Protein AF-A0A1B6L039-F1 (afdb_monomer)

Radius of gyration: 14.67 Å; Cα contacts (8 Å, |Δi|>4): 175; chains: 1; bounding box: 38×30×37 Å

InterPro domains:
  IPR036691 Endonuclease/exonuclease/phosphatase superfamily [G3DSA:3.60.10.10] (1-116)
  IPR036691 Endonuclease/exonuclease/phosphatase superfamily [SSF56219] (4-102)

pLDDT: mean 91.15, std 10.26, range [41.56, 98.06]

Organism: NCBI:txid36148

Solvent-accessible surface area (backbone atoms only — not comparable to full-atom values): 7040 Å² total; per-residue (Å²): 93,78,50,75,50,80,44,77,45,95,88,72,49,56,40,36,41,34,44,38,42,44,66,71,91,52,67,63,65,64,51,48,54,54,48,51,54,51,47,58,69,66,60,75,51,98,68,39,36,40,40,33,38,40,49,64,48,44,67,84,45,94,43,73,68,36,53,52,53,52,49,59,42,42,76,72,58,26,42,77,55,64,89,62,70,66,44,79,54,99,91,44,75,36,26,25,53,46,42,31,33,52,60,58,69,95,79,52,89,82,70,77,78,89,70,87,80,124

Structure (mmCIF, N/CA/C/O backbone):
data_AF-A0A1B6L039-F1
#
_entry.id   AF-A0A1B6L039-F1
#
loop_
_atom_site.group_PDB
_atom_site.id
_atom_site.type_symbol
_atom_site.label_atom_id
_atom_site.label_alt_id
_atom_site.label_comp_id
_atom_site.label_asym_id
_atom_site.label_entity_id
_atom_site.label_seq_id
_atom_site.pdbx_PDB_ins_code
_atom_site.Cartn_x
_atom_site.Cartn_y
_atom_site.Cartn_z
_atom_site.occupancy
_atom_site.B_iso_or_equiv
_atom_site.auth_seq_id
_atom_site.auth_comp_id
_atom_site.auth_asym_id
_atom_site.auth_atom_id
_atom_site.pdbx_PDB_model_num
ATOM 1 N N . GLN A 1 1 ? -3.901 9.076 -9.033 1.00 86.06 1 GLN A N 1
ATOM 2 C CA . GLN A 1 1 ? -5.290 9.349 -8.612 1.00 86.06 1 GLN A CA 1
ATOM 3 C C . GLN A 1 1 ? -5.523 8.664 -7.279 1.00 86.06 1 GLN A C 1
ATOM 5 O O . GLN A 1 1 ? -4.950 7.603 -7.055 1.00 86.06 1 GLN A O 1
ATOM 10 N N . LEU A 1 2 ? -6.303 9.280 -6.397 1.00 91.88 2 LEU A N 1
ATOM 11 C CA . LEU A 1 2 ? -6.626 8.730 -5.085 1.00 91.88 2 LEU A CA 1
ATOM 12 C C . LEU A 1 2 ? -8.109 8.969 -4.818 1.00 91.88 2 LEU A C 1
ATOM 14 O O . LEU A 1 2 ? -8.592 10.085 -4.996 1.00 91.88 2 LEU A O 1
ATOM 18 N N . ALA A 1 3 ? -8.811 7.926 -4.393 1.00 95.00 3 ALA A N 1
ATOM 19 C CA . ALA A 1 3 ? -10.182 8.000 -3.911 1.00 95.00 3 ALA A CA 1
ATOM 20 C C . ALA A 1 3 ? -10.247 7.384 -2.513 1.00 95.00 3 ALA A C 1
ATOM 22 O O . ALA A 1 3 ? -9.603 6.372 -2.253 1.00 95.00 3 ALA A O 1
ATOM 23 N N . ALA A 1 4 ? -11.023 7.975 -1.611 1.00 96.25 4 ALA A N 1
ATOM 24 C CA . ALA A 1 4 ? -11.177 7.471 -0.253 1.00 96.25 4 ALA A CA 1
ATOM 25 C C . ALA A 1 4 ? -12.649 7.476 0.157 1.00 96.25 4 ALA A C 1
ATOM 27 O O . ALA A 1 4 ? -13.377 8.428 -0.122 1.00 96.25 4 ALA A O 1
ATOM 28 N N . ALA A 1 5 ? -13.075 6.420 0.844 1.00 96.81 5 ALA A N 1
ATOM 29 C CA . ALA A 1 5 ? -14.415 6.281 1.390 1.00 96.81 5 ALA A CA 1
ATOM 30 C C . ALA A 1 5 ? -14.341 5.790 2.836 1.00 96.81 5 ALA A C 1
ATOM 32 O O . ALA A 1 5 ? -13.604 4.858 3.163 1.00 96.81 5 ALA A O 1
ATOM 33 N N . LYS A 1 6 ? -15.128 6.414 3.714 1.00 96.19 6 LYS A N 1
ATOM 34 C CA . LYS A 1 6 ? -15.264 6.000 5.110 1.00 96.19 6 LYS A CA 1
ATOM 35 C C . LYS A 1 6 ? -16.588 5.270 5.301 1.00 96.19 6 LYS A C 1
ATOM 37 O O . LYS A 1 6 ? -17.653 5.863 5.160 1.0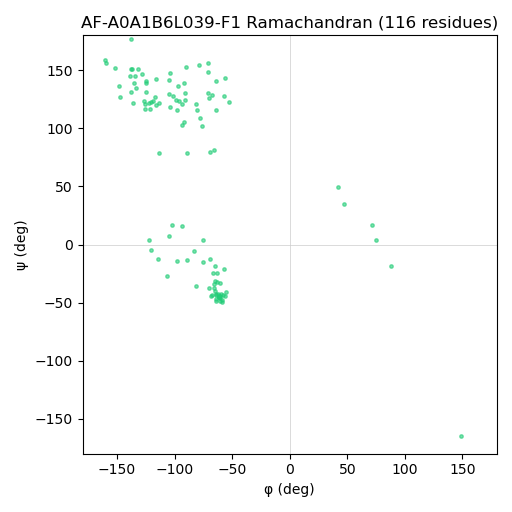0 96.19 6 LYS A O 1
ATOM 42 N N . PHE A 1 7 ? -16.510 4.008 5.694 1.00 96.19 7 PHE A N 1
ATOM 43 C CA . PHE A 1 7 ? -17.650 3.164 6.022 1.00 96.19 7 PHE A CA 1
ATOM 44 C C . PHE A 1 7 ? -17.881 3.155 7.530 1.00 96.19 7 PHE A C 1
ATOM 46 O O . PHE A 1 7 ? -16.941 3.016 8.315 1.00 96.19 7 PHE A O 1
ATOM 53 N N . ARG A 1 8 ? -19.144 3.270 7.946 1.00 96.25 8 ARG A N 1
ATOM 54 C CA . ARG A 1 8 ? -19.565 2.989 9.321 1.00 96.25 8 ARG A CA 1
ATOM 55 C C . ARG A 1 8 ? -20.124 1.572 9.370 1.00 96.25 8 ARG A C 1
ATOM 57 O O . ARG A 1 8 ? -21.122 1.276 8.720 1.00 96.25 8 ARG A O 1
ATOM 64 N N . LEU A 1 9 ? -19.453 0.700 10.110 1.00 92.94 9 LEU A N 1
ATOM 65 C CA . LEU A 1 9 ? -19.838 -0.696 10.268 1.00 92.94 9 LEU A CA 1
ATOM 66 C C . LEU A 1 9 ? -20.987 -0.815 11.275 1.00 92.94 9 LEU A C 1
ATOM 68 O O . LEU A 1 9 ? -21.125 0.007 12.181 1.00 92.94 9 LEU A O 1
ATOM 72 N N . ARG A 1 10 ? -21.789 -1.879 11.157 1.00 93.88 10 ARG A N 1
ATOM 73 C CA . ARG A 1 10 ? -22.912 -2.140 12.078 1.00 93.88 10 ARG A CA 1
ATOM 74 C C . ARG A 1 10 ? -22.469 -2.375 13.524 1.00 93.88 10 ARG A C 1
ATOM 76 O O . ARG A 1 10 ? -23.236 -2.107 14.436 1.00 93.88 10 ARG A O 1
ATOM 83 N N . CYS A 1 11 ? -21.227 -2.807 13.731 1.00 88.56 11 CYS A N 1
ATOM 84 C CA . CYS A 1 11 ? -20.614 -2.931 15.054 1.00 88.56 11 CYS A CA 1
ATOM 85 C C . CYS A 1 11 ? -20.190 -1.584 15.678 1.00 88.56 11 CYS A C 1
ATOM 87 O O . CYS A 1 11 ? -19.563 -1.580 16.729 1.00 88.56 11 CYS A O 1
ATOM 89 N N . GLY A 1 12 ? -20.475 -0.445 15.034 1.00 89.75 12 GLY A N 1
ATOM 90 C CA . GLY A 1 12 ? -20.123 0.899 15.514 1.00 89.75 12 GLY A CA 1
ATOM 91 C C . GLY A 1 12 ? -18.735 1.387 15.083 1.00 89.75 12 GLY A C 1
ATOM 92 O O . GLY A 1 12 ? -18.490 2.595 15.049 1.00 89.75 12 GLY A O 1
ATOM 93 N N . ASN A 1 13 ? -17.849 0.478 14.669 1.00 90.56 13 ASN A N 1
ATOM 94 C CA . ASN A 1 13 ? -16.513 0.819 14.180 1.00 90.56 13 ASN A CA 1
ATOM 95 C C . ASN A 1 13 ? -16.552 1.501 12.804 1.00 90.56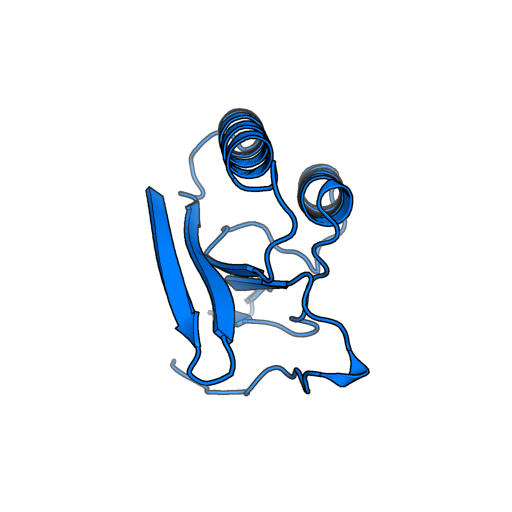 13 ASN A C 1
ATOM 97 O O . ASN A 1 13 ? -17.486 1.329 12.021 1.00 90.56 13 ASN A O 1
ATOM 101 N N . SER A 1 14 ? -15.515 2.279 12.489 1.00 94.56 14 SER A N 1
ATOM 102 C CA . SER A 1 14 ? -15.323 2.844 11.148 1.00 94.56 14 SER A CA 1
ATOM 103 C C . SER A 1 14 ? -14.215 2.108 10.401 1.00 94.56 14 SER A C 1
ATOM 105 O O . SER A 1 14 ? -13.190 1.781 10.996 1.00 94.56 14 SER A O 1
ATOM 107 N N . LEU A 1 15 ? -14.413 1.907 9.101 1.00 96.19 15 LEU A N 1
ATOM 108 C CA . LEU A 1 15 ? -13.411 1.396 8.173 1.00 96.19 15 LEU A CA 1
ATOM 109 C C . LEU A 1 15 ? -13.154 2.451 7.101 1.00 96.19 15 LEU A C 1
ATOM 111 O O . LEU A 1 15 ? -14.078 2.891 6.420 1.00 96.19 15 LEU A O 1
ATOM 115 N N . LEU A 1 16 ? -11.905 2.855 6.948 1.00 97.69 16 LEU A N 1
ATOM 116 C CA . LEU A 1 16 ? -11.462 3.663 5.826 1.00 97.69 16 LEU A CA 1
ATOM 117 C C . LEU A 1 16 ? -10.990 2.743 4.700 1.00 97.69 16 LEU A C 1
ATOM 119 O O . LEU A 1 16 ? -10.156 1.872 4.924 1.00 97.69 16 LEU A O 1
ATOM 123 N N . VAL A 1 17 ? -11.476 2.970 3.486 1.00 98.06 17 VAL A N 1
ATOM 124 C CA . VAL A 1 17 ? -10.938 2.335 2.282 1.00 98.06 17 VAL A CA 1
ATOM 125 C C . VAL A 1 17 ? -10.379 3.420 1.381 1.00 98.06 17 VAL A C 1
ATOM 127 O O . VAL A 1 17 ? -11.071 4.389 1.069 1.00 98.06 17 VAL A O 1
ATOM 130 N N . VAL A 1 18 ? -9.128 3.259 0.968 1.00 98.00 18 VAL A N 1
ATOM 131 C CA . VAL A 1 18 ? -8.433 4.172 0.062 1.00 98.00 18 VAL A CA 1
ATOM 132 C C . VAL A 1 18 ? -8.015 3.390 -1.171 1.00 98.00 18 VAL A C 1
ATOM 134 O O . VAL A 1 18 ? -7.299 2.401 -1.062 1.00 98.00 18 VAL A O 1
ATOM 137 N N . SER A 1 19 ? -8.457 3.842 -2.337 1.00 97.75 19 SER A N 1
ATOM 138 C CA . SER A 1 19 ? -8.033 3.326 -3.632 1.00 97.75 19 SER A CA 1
ATOM 139 C C . SER A 1 19 ? -7.006 4.270 -4.249 1.00 97.75 19 SER A C 1
ATOM 141 O O . SER A 1 19 ? -7.242 5.479 -4.340 1.00 97.75 19 SER A O 1
ATOM 143 N N . VAL A 1 20 ? -5.862 3.730 -4.659 1.00 97.44 20 VAL A N 1
ATOM 144 C CA . VAL A 1 20 ? -4.732 4.489 -5.196 1.00 97.44 20 VAL A CA 1
ATOM 145 C C . VAL A 1 20 ? -4.354 3.950 -6.568 1.00 97.44 20 VAL A C 1
ATOM 147 O O . VAL A 1 20 ? -4.154 2.756 -6.751 1.00 97.44 20 VAL A O 1
ATOM 150 N N . TYR A 1 21 ? -4.196 4.856 -7.528 1.00 96.56 21 TYR A N 1
ATOM 151 C CA . TYR A 1 21 ? -3.549 4.569 -8.802 1.00 96.56 21 TYR A CA 1
ATOM 152 C C . TYR A 1 21 ? -2.347 5.492 -8.991 1.00 96.56 21 TYR A C 1
ATOM 154 O O . TYR A 1 21 ? -2.513 6.718 -9.097 1.00 96.56 21 TYR A O 1
ATOM 162 N N . ARG A 1 22 ? -1.139 4.924 -9.056 1.00 96.12 22 ARG A N 1
ATOM 163 C CA . ARG A 1 22 ? 0.080 5.652 -9.436 1.00 96.12 22 ARG A CA 1
ATOM 164 C C . ARG A 1 22 ? 0.387 5.391 -10.910 1.00 96.12 22 ARG A C 1
ATOM 166 O O . ARG A 1 22 ? 0.605 4.256 -11.319 1.00 96.12 22 ARG A O 1
ATOM 173 N N . ILE A 1 23 ? 0.505 6.472 -11.681 1.00 94.50 23 ILE A N 1
ATOM 174 C CA . ILE A 1 23 ? 0.952 6.419 -13.077 1.00 94.50 23 ILE A CA 1
ATOM 175 C C . ILE A 1 23 ? 2.454 6.066 -13.107 1.00 94.50 23 ILE A C 1
ATOM 177 O O . ILE A 1 23 ? 3.243 6.778 -12.479 1.00 94.50 23 ILE A O 1
ATOM 181 N N . PRO A 1 24 ? 2.880 5.016 -13.839 1.00 93.00 24 PRO A N 1
ATOM 182 C CA . PRO A 1 24 ? 4.256 4.506 -13.798 1.00 93.00 24 PRO A CA 1
ATOM 183 C C . PRO A 1 24 ? 5.302 5.511 -14.290 1.00 93.00 24 PRO A C 1
ATOM 185 O O . PRO A 1 24 ? 6.424 5.511 -13.788 1.00 93.00 24 PRO A O 1
ATOM 188 N N . LEU A 1 25 ? 4.921 6.363 -15.247 1.00 92.62 25 LEU A N 1
ATOM 189 C CA . LEU A 1 25 ? 5.795 7.334 -15.914 1.00 92.62 25 LEU A CA 1
ATOM 190 C C . LEU A 1 25 ? 6.127 8.558 -15.051 1.00 92.62 25 LEU A C 1
ATOM 192 O O . LEU A 1 25 ? 7.026 9.321 -15.392 1.00 92.62 25 LEU A O 1
ATOM 196 N N . TYR A 1 26 ? 5.389 8.782 -13.963 1.00 91.69 26 TYR A N 1
ATOM 197 C CA . TYR A 1 26 ? 5.578 9.955 -13.114 1.00 91.69 26 TYR A CA 1
ATOM 198 C C . TYR A 1 26 ? 6.584 9.691 -11.995 1.00 91.69 26 TYR A C 1
ATOM 200 O O . TYR A 1 26 ? 6.752 8.562 -11.523 1.00 91.69 26 TYR A O 1
ATOM 208 N N . ASN A 1 27 ? 7.238 10.767 -11.558 1.00 92.88 27 ASN A N 1
ATOM 209 C CA . ASN A 1 27 ? 8.261 10.733 -10.522 1.00 92.88 27 ASN A CA 1
ATOM 210 C C . ASN A 1 27 ? 7.710 10.113 -9.215 1.00 92.88 27 ASN A C 1
ATOM 212 O O . ASN A 1 27 ? 6.655 10.513 -8.714 1.00 92.88 27 ASN A O 1
ATOM 216 N N . CYS A 1 28 ? 8.422 9.114 -8.680 1.00 94.19 28 CYS A N 1
ATOM 217 C CA . CYS A 1 28 ? 8.036 8.410 -7.455 1.00 94.19 28 CYS A CA 1
ATOM 218 C C . CYS A 1 28 ? 8.077 9.295 -6.207 1.00 94.19 28 CYS A C 1
ATOM 220 O O . CYS A 1 28 ? 7.246 9.111 -5.326 1.00 94.19 28 CYS A O 1
ATOM 222 N N . ASP A 1 29 ? 9.008 10.240 -6.123 1.00 95.12 29 ASP A N 1
ATOM 223 C CA . ASP A 1 29 ? 9.184 11.097 -4.952 1.00 95.12 29 ASP A CA 1
ATOM 224 C C . ASP A 1 29 ? 7.987 12.032 -4.778 1.00 95.12 29 ASP A C 1
ATOM 226 O O . ASP A 1 29 ? 7.421 12.088 -3.692 1.00 95.12 29 ASP A O 1
ATOM 230 N N . ILE A 1 30 ? 7.500 12.637 -5.869 1.00 95.31 30 ILE A N 1
ATOM 231 C CA . ILE A 1 30 ? 6.266 13.444 -5.847 1.00 95.31 30 ILE A CA 1
ATOM 232 C C . ILE A 1 30 ? 5.085 12.598 -5.355 1.00 95.31 30 ILE A C 1
ATOM 234 O O . ILE A 1 30 ? 4.292 13.038 -4.525 1.00 95.31 30 ILE A O 1
ATOM 238 N N . PHE A 1 31 ? 4.972 11.359 -5.844 1.00 96.19 31 PHE A N 1
ATOM 239 C CA . PHE A 1 31 ? 3.938 10.439 -5.376 1.00 96.19 31 PHE A CA 1
ATOM 240 C C . PHE A 1 31 ? 4.069 10.141 -3.875 1.00 96.19 31 PHE A C 1
ATOM 242 O O . PHE A 1 31 ? 3.062 10.159 -3.168 1.00 96.19 31 PHE A O 1
ATOM 249 N N . PHE A 1 32 ? 5.281 9.886 -3.382 1.00 97.06 32 PHE A N 1
ATOM 250 C CA . PHE A 1 32 ? 5.540 9.602 -1.972 1.00 97.06 32 PHE A CA 1
ATOM 251 C C . PHE A 1 32 ? 5.250 10.788 -1.060 1.00 97.06 32 PHE A C 1
ATOM 253 O O . PHE A 1 32 ? 4.701 10.583 0.023 1.00 97.06 32 PHE A O 1
ATOM 260 N N . ASP A 1 33 ? 5.547 12.006 -1.497 1.00 97.00 33 ASP A N 1
ATOM 261 C CA . ASP A 1 33 ? 5.258 13.216 -0.731 1.00 97.00 33 ASP A CA 1
ATOM 262 C C . ASP A 1 33 ? 3.740 13.441 -0.642 1.00 97.00 33 ASP A C 1
ATOM 264 O O . ASP A 1 33 ? 3.199 13.652 0.445 1.00 97.00 33 ASP A O 1
ATOM 268 N N . CYS A 1 34 ? 3.018 13.282 -1.760 1.00 95.88 34 CYS A N 1
ATOM 269 C CA . CYS A 1 34 ? 1.555 13.344 -1.767 1.00 95.88 34 CYS A CA 1
ATOM 270 C C . CYS A 1 34 ? 0.914 12.240 -0.913 1.00 95.88 34 CYS A C 1
ATOM 272 O O . CYS A 1 34 ? -0.046 12.506 -0.188 1.00 95.88 34 CYS A O 1
ATOM 274 N N . LEU A 1 35 ? 1.424 11.006 -0.997 1.00 96.50 35 LEU A N 1
ATOM 275 C CA . LEU A 1 35 ? 0.926 9.874 -0.217 1.00 96.50 35 LEU A CA 1
ATOM 276 C C . LEU A 1 35 ? 1.147 10.107 1.281 1.00 96.50 35 LEU A C 1
ATOM 278 O O . LEU A 1 35 ? 0.202 9.964 2.051 1.00 96.50 35 LEU A O 1
ATOM 282 N N . SER A 1 36 ? 2.354 10.507 1.682 1.00 96.81 36 SER A N 1
ATOM 283 C CA . SER A 1 36 ? 2.689 10.794 3.084 1.00 96.81 36 SER A CA 1
ATOM 284 C C . SER A 1 36 ? 1.796 11.896 3.645 1.00 96.81 36 SER A C 1
ATOM 286 O O . SER A 1 36 ? 1.163 11.701 4.678 1.00 96.81 36 SER A O 1
ATOM 288 N N . HIS A 1 37 ? 1.634 13.001 2.909 1.00 96.62 37 HIS A N 1
ATOM 289 C CA . HIS A 1 37 ? 0.752 14.092 3.321 1.00 96.62 37 HIS A CA 1
ATOM 290 C C . HIS A 1 37 ? -0.708 13.640 3.483 1.00 96.62 37 HIS A C 1
ATOM 292 O O . HIS A 1 37 ? -1.378 13.997 4.454 1.00 96.62 37 HIS A O 1
ATOM 298 N N . PHE A 1 38 ? -1.217 12.830 2.550 1.00 96.25 38 PHE A N 1
ATOM 299 C CA . PHE A 1 38 ? -2.563 12.272 2.651 1.00 96.25 38 PHE A CA 1
ATOM 300 C C . PHE A 1 38 ? -2.721 11.385 3.895 1.00 96.25 38 PHE A C 1
ATOM 302 O O . PHE A 1 38 ? -3.719 11.511 4.613 1.00 96.25 38 PHE A O 1
ATOM 309 N N . LEU A 1 39 ? -1.754 10.504 4.164 1.00 96.25 39 LEU A N 1
ATOM 310 C CA . LEU A 1 39 ? -1.774 9.617 5.327 1.00 96.25 39 LEU A CA 1
ATOM 311 C C . LEU A 1 39 ? -1.702 10.417 6.635 1.00 96.25 39 LEU A C 1
ATOM 313 O O . LEU A 1 39 ? -2.528 10.181 7.516 1.00 96.25 39 LEU A O 1
ATOM 317 N N . ASP A 1 40 ? -0.842 11.434 6.719 1.00 96.25 40 ASP A N 1
ATOM 318 C CA . ASP A 1 40 ? -0.730 12.334 7.877 1.00 96.25 40 ASP A CA 1
ATOM 319 C C . ASP A 1 40 ? -2.053 13.021 8.220 1.00 96.25 40 ASP A C 1
ATOM 321 O O . ASP A 1 40 ? -2.448 13.109 9.385 1.00 96.25 40 ASP A O 1
ATOM 325 N N . VAL A 1 41 ? -2.773 13.516 7.211 1.00 94.38 41 VAL A N 1
ATOM 326 C CA . VAL A 1 41 ? -4.074 14.168 7.415 1.00 94.38 41 VAL A CA 1
ATOM 327 C C . VAL A 1 41 ? -5.143 13.152 7.823 1.00 94.38 41 VAL A C 1
ATOM 329 O O . VAL A 1 41 ? -6.002 13.450 8.657 1.00 94.38 41 VAL A O 1
ATOM 332 N N . THR A 1 42 ? -5.090 11.952 7.252 1.00 92.81 42 THR A N 1
ATOM 333 C CA . THR A 1 42 ? -6.139 10.937 7.383 1.00 92.81 42 THR A CA 1
ATOM 334 C C . THR A 1 42 ? -6.042 10.143 8.688 1.00 92.81 42 THR A C 1
ATOM 336 O O . THR A 1 42 ? -7.067 9.836 9.299 1.00 92.81 42 THR A O 1
ATOM 339 N N . PHE A 1 43 ? -4.826 9.862 9.159 1.00 93.88 43 PHE A N 1
ATOM 340 C CA . PHE A 1 43 ? -4.546 9.031 10.337 1.00 93.88 43 PHE A CA 1
ATOM 341 C C . PHE A 1 43 ? -4.392 9.844 11.633 1.00 93.88 43 PHE A C 1
ATOM 343 O O . PHE A 1 43 ? -3.960 9.315 12.652 1.00 93.88 43 PHE A O 1
ATOM 350 N N . ARG A 1 44 ? -4.835 11.113 11.655 1.00 90.19 44 ARG A N 1
ATOM 351 C CA . ARG A 1 44 ? -4.855 11.957 12.874 1.00 90.19 44 ARG A CA 1
ATOM 352 C C . ARG A 1 44 ? -5.651 11.362 14.037 1.00 90.19 44 ARG A C 1
ATOM 354 O O . ARG A 1 44 ? -5.495 11.794 15.175 1.00 90.19 44 ARG A O 1
ATOM 361 N N . LYS A 1 45 ? -6.563 10.432 13.754 1.00 88.19 45 LYS A N 1
ATOM 362 C CA . LYS A 1 45 ? -7.320 9.676 14.754 1.00 88.19 45 LYS A CA 1
ATOM 363 C C . LYS A 1 45 ? -7.190 8.186 14.448 1.00 88.19 45 LYS A C 1
ATOM 365 O O . LYS A 1 45 ? -7.186 7.841 13.265 1.00 88.19 45 LYS A O 1
ATOM 370 N N . PRO A 1 46 ? -7.170 7.313 15.472 1.00 89.50 46 PRO A N 1
ATOM 371 C CA . PRO A 1 46 ? -7.186 5.873 15.258 1.00 89.50 46 PRO A CA 1
ATOM 372 C C . PRO A 1 46 ? -8.356 5.465 14.356 1.00 89.50 46 PRO A C 1
ATOM 374 O O . PRO A 1 46 ? -9.518 5.763 14.647 1.00 89.50 46 PRO A O 1
ATOM 377 N N . ILE A 1 47 ? -8.042 4.813 13.240 1.00 94.25 47 ILE A N 1
ATOM 378 C CA . ILE A 1 47 ? -9.017 4.296 12.284 1.00 94.25 47 ILE A CA 1
ATOM 379 C C . ILE A 1 47 ? -8.464 3.031 11.636 1.00 94.25 47 ILE A C 1
ATOM 381 O O . ILE A 1 47 ? -7.299 2.985 11.242 1.00 94.25 47 ILE A O 1
ATOM 385 N N . ASN A 1 48 ? -9.311 2.012 11.515 1.00 95.88 48 ASN A N 1
ATOM 386 C CA . ASN A 1 48 ? -8.989 0.838 10.717 1.00 95.88 48 ASN A CA 1
ATOM 387 C C . ASN A 1 48 ? -9.032 1.226 9.242 1.00 95.88 48 ASN A C 1
ATOM 389 O O . ASN A 1 48 ? -10.010 1.826 8.790 1.00 95.88 48 ASN A O 1
ATOM 393 N N . ALA A 1 49 ? -7.993 0.875 8.501 1.00 97.38 49 ALA A N 1
ATOM 394 C CA . ALA A 1 49 ? -7.818 1.283 7.123 1.00 97.38 49 ALA A CA 1
ATOM 395 C C . ALA A 1 49 ? -7.400 0.116 6.229 1.00 97.38 49 ALA A C 1
ATOM 397 O O . ALA A 1 49 ? -6.625 -0.756 6.627 1.00 97.38 49 ALA A O 1
ATOM 398 N N . VAL A 1 50 ? -7.895 0.144 4.997 1.00 97.50 50 VAL A N 1
ATOM 399 C CA . VAL A 1 50 ? -7.421 -0.661 3.873 1.00 97.50 50 VAL A CA 1
ATOM 400 C C . VAL A 1 50 ? -7.019 0.305 2.768 1.00 97.50 50 VAL A C 1
ATOM 402 O O . VAL A 1 50 ? -7.835 1.105 2.314 1.00 97.50 50 VAL A O 1
ATOM 405 N N . ILE A 1 51 ? -5.764 0.242 2.340 1.00 97.81 51 ILE A N 1
ATOM 406 C CA . ILE A 1 51 ? -5.246 1.015 1.213 1.00 97.81 51 ILE A CA 1
ATOM 407 C C . ILE A 1 51 ? -4.906 0.026 0.110 1.00 97.81 51 ILE A C 1
ATOM 409 O O . ILE A 1 51 ? -4.123 -0.894 0.323 1.00 97.81 51 ILE A O 1
ATOM 413 N N . VAL A 1 52 ? -5.509 0.199 -1.056 1.00 96.81 52 VAL A N 1
ATOM 414 C CA . VAL A 1 52 ? -5.446 -0.755 -2.161 1.00 96.81 52 VAL A CA 1
ATOM 415 C C . VAL A 1 52 ? -5.233 -0.040 -3.485 1.00 96.81 52 VAL A C 1
ATOM 417 O O . VAL A 1 52 ? -5.687 1.086 -3.667 1.00 96.81 52 VAL A O 1
ATOM 420 N N . GLY A 1 53 ? -4.584 -0.709 -4.428 1.00 95.56 53 GLY A N 1
ATOM 421 C CA . GLY A 1 53 ? -4.667 -0.364 -5.842 1.00 95.56 53 GLY A CA 1
ATOM 422 C C . GLY A 1 53 ? -3.387 -0.671 -6.602 1.00 95.56 53 GLY A C 1
ATOM 423 O O . GLY A 1 53 ? -2.530 -1.405 -6.109 1.00 95.56 53 GLY A O 1
ATOM 424 N N . ASP A 1 54 ? -3.280 -0.109 -7.805 1.00 95.50 54 ASP A N 1
ATOM 425 C CA . ASP A 1 54 ? -2.126 -0.280 -8.686 1.00 95.50 54 ASP A CA 1
ATOM 426 C C . ASP A 1 54 ? -1.111 0.844 -8.438 1.00 95.50 54 ASP A C 1
ATOM 428 O O . ASP A 1 54 ? -1.288 2.007 -8.828 1.00 95.50 54 ASP A O 1
ATOM 432 N N . PHE A 1 55 ? -0.023 0.484 -7.762 1.00 96.06 55 PHE A N 1
ATOM 433 C CA . PHE A 1 55 ? 1.058 1.405 -7.429 1.00 96.06 55 PHE A CA 1
ATOM 434 C C . PHE A 1 55 ? 2.125 1.469 -8.520 1.00 96.06 55 PHE A C 1
ATOM 436 O O . PHE A 1 55 ? 2.987 2.352 -8.477 1.00 96.06 55 PHE A O 1
ATOM 443 N N . ASN A 1 56 ? 2.127 0.539 -9.480 1.00 95.56 56 ASN A N 1
ATOM 444 C CA . ASN A 1 56 ? 3.217 0.388 -10.443 1.00 95.56 56 ASN A CA 1
ATOM 445 C C . ASN A 1 56 ? 4.617 0.400 -9.775 1.00 95.56 56 ASN A C 1
ATOM 447 O O . ASN A 1 56 ? 5.579 0.940 -10.324 1.00 95.56 56 ASN A O 1
ATOM 451 N N . ILE A 1 57 ? 4.723 -0.154 -8.560 1.00 95.25 57 ILE A N 1
ATOM 452 C CA . ILE A 1 57 ? 5.963 -0.351 -7.792 1.00 95.25 57 ILE A CA 1
ATOM 453 C C . ILE A 1 57 ? 6.011 -1.831 -7.431 1.00 95.25 57 ILE A C 1
ATOM 455 O O . ILE A 1 57 ? 5.124 -2.320 -6.739 1.00 95.25 57 ILE A O 1
ATOM 459 N N . ASN A 1 58 ? 7.015 -2.555 -7.928 1.00 94.12 58 ASN A N 1
ATOM 460 C CA . ASN A 1 58 ? 7.114 -3.993 -7.688 1.00 94.12 58 ASN A CA 1
ATOM 461 C C . ASN A 1 58 ? 7.608 -4.252 -6.259 1.00 94.12 58 ASN A C 1
ATOM 463 O O . ASN A 1 58 ? 8.806 -4.137 -6.001 1.00 94.12 58 ASN A O 1
ATOM 467 N N . ILE A 1 59 ? 6.697 -4.609 -5.348 1.00 92.62 59 ILE A N 1
ATOM 468 C CA . ILE A 1 59 ? 7.013 -4.769 -3.920 1.00 92.62 59 ILE A CA 1
ATOM 469 C C . ILE A 1 59 ? 7.955 -5.950 -3.645 1.00 92.62 59 ILE A C 1
ATOM 471 O O . ILE A 1 59 ? 8.686 -5.937 -2.663 1.00 92.62 59 ILE A O 1
ATOM 475 N N . LEU A 1 60 ? 7.982 -6.943 -4.540 1.00 91.19 60 LEU A N 1
ATOM 476 C CA . LEU A 1 60 ? 8.880 -8.100 -4.451 1.00 91.19 60 LEU A CA 1
ATOM 477 C C . LEU A 1 60 ? 10.281 -7.814 -5.014 1.00 91.19 60 LEU A C 1
ATOM 479 O O . LEU A 1 60 ? 11.160 -8.668 -4.945 1.00 91.19 60 LEU A O 1
ATOM 483 N N . LYS A 1 61 ? 10.501 -6.634 -5.609 1.00 93.25 61 LYS A N 1
ATOM 484 C CA . LYS A 1 61 ? 11.816 -6.212 -6.094 1.00 93.25 61 LYS A CA 1
ATOM 485 C C . LYS A 1 61 ? 12.511 -5.389 -5.019 1.00 93.25 61 LYS A C 1
ATOM 487 O O . LYS A 1 61 ? 12.041 -4.304 -4.678 1.00 93.25 61 LYS A O 1
ATOM 492 N N . GLU A 1 62 ? 13.678 -5.842 -4.579 1.00 93.69 62 GLU A N 1
ATOM 493 C CA . GLU A 1 62 ? 14.554 -5.042 -3.726 1.00 93.69 62 GLU A CA 1
ATOM 494 C C . GLU A 1 62 ? 15.036 -3.801 -4.486 1.00 93.69 62 GLU A C 1
ATOM 496 O O . GLU A 1 62 ? 15.690 -3.877 -5.530 1.00 93.69 62 GLU A O 1
ATOM 501 N N . SER A 1 63 ? 14.632 -2.629 -4.004 1.00 95.62 63 SER A N 1
ATOM 502 C CA . SER A 1 63 ? 15.030 -1.341 -4.559 1.00 95.62 63 SER A CA 1
ATOM 503 C C . SER A 1 63 ? 14.829 -0.243 -3.524 1.00 95.62 63 SER A C 1
ATOM 505 O O . SER A 1 63 ? 13.968 -0.362 -2.653 1.00 95.62 63 SER A O 1
ATOM 507 N N . PHE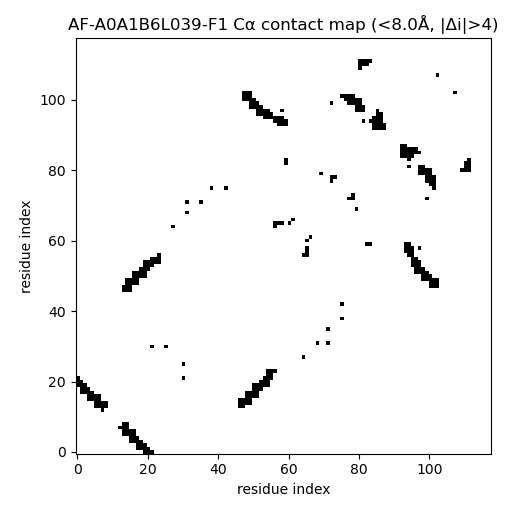 A 1 64 ? 15.560 0.865 -3.659 1.00 96.00 64 PHE A N 1
ATOM 508 C CA . PHE A 1 64 ? 15.364 2.038 -2.804 1.00 96.00 64 PHE A CA 1
ATOM 509 C C . PHE A 1 64 ? 13.908 2.536 -2.826 1.00 96.00 64 PHE A C 1
ATOM 511 O O . PHE A 1 64 ? 13.342 2.859 -1.784 1.00 96.00 64 PHE A O 1
ATOM 518 N N . THR A 1 65 ? 13.275 2.535 -4.003 1.00 95.69 65 THR A N 1
ATOM 519 C CA . THR A 1 65 ? 11.862 2.902 -4.176 1.00 95.69 65 THR A CA 1
ATOM 520 C C . THR A 1 65 ? 10.935 1.978 -3.392 1.00 95.69 65 THR A C 1
ATOM 522 O O . THR A 1 65 ? 10.032 2.462 -2.71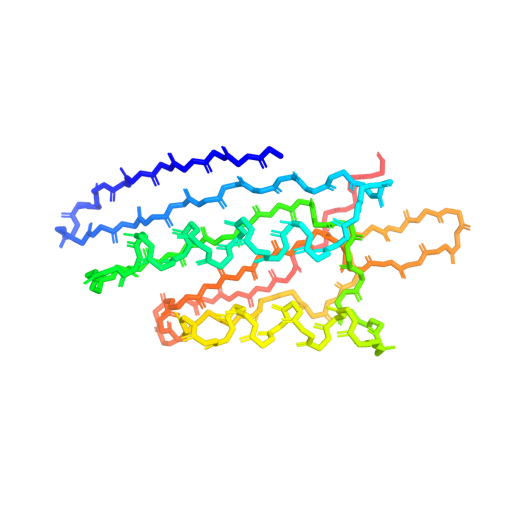5 1.00 95.69 65 THR A O 1
ATOM 525 N N . THR A 1 66 ? 11.165 0.665 -3.451 1.00 95.94 66 THR A N 1
ATOM 526 C CA . THR A 1 66 ? 10.374 -0.330 -2.713 1.00 95.94 66 THR A CA 1
ATOM 527 C C . THR A 1 66 ? 10.533 -0.148 -1.209 1.00 95.94 66 THR A C 1
ATOM 529 O O . THR A 1 66 ? 9.537 -0.071 -0.494 1.00 95.94 66 THR A O 1
ATOM 532 N N . THR A 1 67 ? 11.768 0.002 -0.727 1.00 96.88 67 THR A N 1
ATOM 533 C CA . THR A 1 67 ? 12.053 0.232 0.694 1.00 96.88 67 THR A CA 1
ATOM 534 C C . THR A 1 67 ? 11.393 1.515 1.187 1.00 96.88 67 THR A C 1
ATOM 536 O O . THR A 1 67 ? 10.720 1.503 2.214 1.00 96.88 67 THR A O 1
ATOM 539 N N . ARG A 1 68 ? 11.503 2.618 0.435 1.00 97.31 68 ARG A N 1
ATOM 540 C CA . ARG A 1 68 ? 10.844 3.886 0.778 1.00 97.31 68 ARG A CA 1
ATOM 541 C C . ARG A 1 68 ? 9.322 3.737 0.813 1.00 97.31 68 ARG A C 1
ATOM 543 O O . ARG A 1 68 ? 8.698 4.208 1.757 1.00 97.31 68 ARG A O 1
ATOM 550 N N . PHE A 1 69 ? 8.736 3.054 -0.167 1.00 97.31 69 PHE A N 1
ATOM 551 C CA . PHE A 1 69 ? 7.296 2.806 -0.225 1.00 97.31 69 PHE A CA 1
ATOM 552 C C . PHE A 1 69 ? 6.790 2.018 0.991 1.00 97.31 69 PHE A C 1
ATOM 554 O O . PHE A 1 69 ? 5.838 2.439 1.648 1.00 97.31 69 PHE A O 1
ATOM 561 N N . VAL A 1 70 ? 7.461 0.913 1.329 1.00 97.00 70 VAL A N 1
ATOM 562 C CA . VAL A 1 70 ? 7.119 0.082 2.492 1.00 97.00 70 VAL A CA 1
ATOM 563 C C . VAL A 1 70 ? 7.321 0.850 3.797 1.00 97.00 70 VAL A C 1
ATOM 565 O O . VAL A 1 70 ? 6.469 0.761 4.678 1.00 97.00 70 VAL A O 1
ATOM 568 N N . ASN A 1 71 ? 8.387 1.644 3.916 1.00 97.88 71 ASN A N 1
ATOM 569 C CA . ASN A 1 71 ? 8.654 2.449 5.109 1.00 97.88 71 ASN A CA 1
ATOM 570 C C . ASN A 1 71 ? 7.584 3.521 5.336 1.00 97.88 71 ASN A C 1
ATOM 572 O O . ASN A 1 71 ? 7.132 3.673 6.467 1.00 97.88 71 ASN A O 1
ATOM 576 N N . ILE A 1 72 ? 7.142 4.213 4.276 1.00 97.81 72 ILE A N 1
ATOM 577 C CA . ILE A 1 72 ? 6.041 5.185 4.362 1.00 97.81 72 ILE A CA 1
ATOM 578 C C . ILE A 1 72 ? 4.777 4.493 4.862 1.00 97.81 72 ILE A C 1
ATOM 580 O O . ILE A 1 72 ? 4.168 4.960 5.808 1.00 97.81 72 ILE A O 1
ATOM 584 N N . MET A 1 73 ? 4.381 3.359 4.281 1.00 97.81 73 MET A N 1
ATOM 585 C CA . MET A 1 73 ? 3.190 2.641 4.758 1.00 97.81 73 MET A CA 1
ATOM 586 C C . MET A 1 73 ? 3.349 2.193 6.221 1.00 97.81 73 MET A C 1
ATOM 588 O O . MET A 1 73 ? 2.463 2.410 7.053 1.00 97.81 73 MET A O 1
ATOM 592 N N . SER A 1 74 ? 4.511 1.633 6.556 1.00 97.25 74 SER A N 1
ATOM 593 C CA . SER A 1 74 ? 4.796 1.093 7.888 1.00 97.25 74 SER A CA 1
ATOM 594 C C . SER A 1 74 ? 4.817 2.172 8.972 1.00 97.25 74 SER A C 1
ATOM 596 O O . SER A 1 74 ? 4.402 1.893 10.096 1.00 97.25 74 SER A O 1
ATOM 598 N N . SER A 1 75 ? 5.212 3.415 8.659 1.00 97.19 75 SER A N 1
ATOM 599 C CA . SER A 1 75 ? 5.189 4.520 9.631 1.00 97.19 75 SER A CA 1
ATOM 600 C C . SER A 1 75 ? 3.777 4.893 10.094 1.00 97.19 75 SER A C 1
ATOM 602 O O . SER A 1 75 ? 3.630 5.491 11.155 1.00 97.19 75 SER A O 1
ATOM 604 N N . PHE A 1 76 ? 2.737 4.496 9.351 1.00 96.75 76 PHE A N 1
ATOM 605 C CA . PHE A 1 76 ? 1.328 4.639 9.746 1.00 96.75 76 PHE A CA 1
ATOM 606 C C . PHE A 1 76 ? 0.712 3.324 10.259 1.00 96.75 76 PHE A C 1
ATOM 608 O O . PHE A 1 76 ? -0.511 3.186 10.331 1.00 96.75 76 PHE A O 1
ATOM 615 N N . GLY A 1 77 ? 1.545 2.337 10.608 1.00 95.94 77 GLY A N 1
ATOM 616 C CA . GLY A 1 77 ? 1.110 1.031 11.114 1.00 95.94 77 GLY A CA 1
ATOM 617 C C . GLY A 1 77 ? 0.459 0.138 10.055 1.00 95.94 77 GLY A C 1
ATOM 618 O O . GLY A 1 77 ? -0.236 -0.818 10.398 1.00 95.94 77 GLY A O 1
ATOM 619 N N . LEU A 1 78 ? 0.645 0.449 8.770 1.00 96.94 78 LEU A N 1
ATOM 620 C CA . LEU A 1 78 ? 0.086 -0.320 7.667 1.00 96.94 78 LEU A CA 1
ATOM 621 C C . LEU A 1 78 ? 1.080 -1.393 7.226 1.00 96.94 78 LEU A C 1
ATOM 623 O O . LEU A 1 78 ? 2.204 -1.084 6.833 1.00 96.94 78 LEU A O 1
ATOM 627 N N . ARG A 1 79 ? 0.644 -2.652 7.218 1.00 94.94 79 ARG A N 1
ATOM 628 C CA . ARG A 1 79 ? 1.425 -3.778 6.687 1.00 94.94 79 ARG A CA 1
ATOM 629 C C . ARG A 1 79 ? 0.901 -4.211 5.327 1.00 94.94 79 ARG A C 1
ATOM 631 O O . ARG A 1 79 ? -0.303 -4.124 5.079 1.00 94.94 79 ARG A O 1
ATOM 638 N N . HIS A 1 80 ? 1.794 -4.680 4.461 1.00 92.00 80 HIS A N 1
ATOM 639 C CA . HIS A 1 80 ? 1.413 -5.288 3.189 1.00 92.00 80 HIS A CA 1
ATOM 640 C C . HIS A 1 80 ? 0.764 -6.659 3.431 1.00 92.00 80 HIS A C 1
ATOM 642 O O . HIS A 1 80 ? 1.099 -7.351 4.389 1.00 92.00 80 HIS A O 1
ATOM 648 N N . THR A 1 81 ? -0.168 -7.048 2.563 1.00 90.88 81 THR A N 1
ATOM 649 C CA . THR A 1 81 ? -0.883 -8.341 2.643 1.00 90.88 81 THR A CA 1
ATOM 650 C C . THR A 1 81 ? -0.684 -9.220 1.405 1.00 90.88 81 THR A C 1
ATOM 652 O O . THR A 1 81 ? -1.133 -10.363 1.373 1.00 90.88 81 THR A O 1
ATOM 655 N N . ILE A 1 82 ? 0.002 -8.696 0.386 1.00 87.25 82 ILE A N 1
ATOM 656 C CA . ILE A 1 82 ? 0.320 -9.397 -0.859 1.00 87.25 82 ILE A CA 1
ATOM 657 C C . ILE A 1 82 ? 1.725 -9.991 -0.750 1.00 87.25 82 ILE A C 1
ATOM 659 O O . ILE A 1 82 ? 2.684 -9.262 -0.510 1.00 87.25 82 ILE A O 1
ATOM 663 N N . SER A 1 83 ? 1.841 -11.304 -0.947 1.00 84.62 83 SER A N 1
ATOM 664 C CA . SER A 1 83 ? 3.101 -12.061 -0.854 1.00 84.62 83 SER A CA 1
ATOM 665 C C . SER A 1 83 ? 3.468 -12.819 -2.137 1.00 84.62 83 SER A C 1
ATOM 667 O O . SER A 1 83 ? 4.463 -13.537 -2.171 1.00 84.62 83 SER A O 1
ATOM 669 N N . THR A 1 84 ? 2.680 -12.663 -3.203 1.00 87.69 84 THR A N 1
ATOM 670 C CA . THR A 1 84 ? 2.925 -13.271 -4.518 1.00 87.69 84 THR A CA 1
ATOM 671 C C . THR A 1 84 ? 2.637 -12.265 -5.633 1.00 87.69 84 THR A C 1
ATOM 673 O O . THR A 1 84 ? 2.231 -11.130 -5.377 1.00 87.69 84 THR A O 1
ATOM 676 N N . TYR A 1 85 ? 2.887 -12.661 -6.876 1.00 88.75 85 TYR A N 1
ATOM 677 C CA . TYR A 1 85 ? 2.675 -11.832 -8.054 1.00 88.75 85 TYR A CA 1
ATOM 678 C C . TYR A 1 85 ? 1.196 -11.487 -8.245 1.00 88.75 85 TYR A C 1
ATOM 680 O O . TYR A 1 85 ? 0.318 -12.324 -8.045 1.00 88.75 85 TYR A O 1
ATOM 688 N N . THR A 1 86 ? 0.934 -10.250 -8.661 1.00 87.44 86 THR A N 1
ATOM 689 C CA . THR A 1 86 ? -0.414 -9.744 -8.965 1.00 87.44 86 THR A CA 1
ATOM 690 C C . THR A 1 86 ? -0.601 -9.405 -10.440 1.00 87.44 86 THR A C 1
ATOM 692 O O . THR A 1 86 ? -1.732 -9.275 -10.898 1.00 87.44 86 THR A O 1
ATOM 695 N N . ARG A 1 87 ? 0.492 -9.347 -11.214 1.00 86.12 87 ARG A N 1
ATOM 696 C CA . ARG A 1 87 ? 0.471 -9.231 -12.673 1.00 86.12 87 ARG A CA 1
ATOM 697 C C 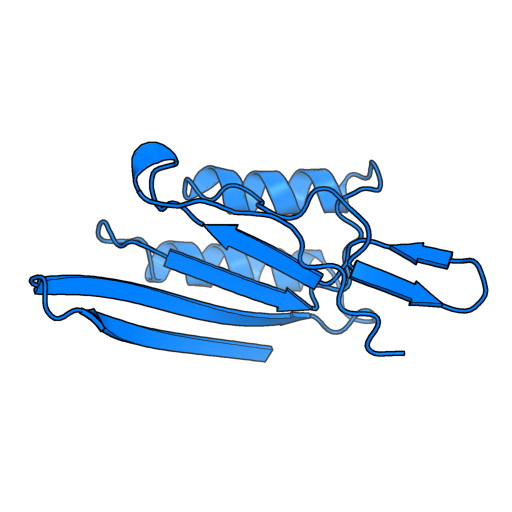. ARG A 1 87 ? 1.494 -10.166 -13.308 1.00 86.12 87 ARG A C 1
ATOM 699 O O . ARG A 1 87 ? 2.697 -10.043 -13.055 1.00 86.12 87 ARG A O 1
ATOM 706 N N . GLU A 1 88 ? 1.011 -11.050 -14.176 1.00 85.69 88 GLU A N 1
ATOM 707 C CA . GLU A 1 88 ? 1.827 -11.910 -15.034 1.00 85.69 88 GLU A CA 1
ATOM 708 C C . GLU A 1 88 ? 1.573 -11.548 -16.501 1.00 85.69 88 GLU A C 1
ATOM 710 O O . GLU A 1 88 ? 0.444 -11.610 -16.978 1.00 85.69 88 GLU A O 1
ATOM 715 N N . PHE A 1 89 ? 2.611 -11.138 -17.231 1.00 82.94 89 PHE A N 1
ATOM 716 C CA . PHE A 1 89 ? 2.481 -10.762 -18.640 1.00 82.94 89 PHE A CA 1
ATOM 717 C C . PHE A 1 89 ? 3.740 -11.103 -19.427 1.00 82.94 89 PHE A C 1
ATOM 719 O O . PHE A 1 89 ? 4.830 -10.668 -19.059 1.00 82.94 89 PHE A O 1
ATOM 726 N N . LYS A 1 90 ? 3.590 -11.847 -20.534 1.00 77.12 90 LYS A N 1
ATOM 727 C CA . LYS A 1 90 ? 4.668 -12.195 -21.485 1.00 77.12 90 LYS A CA 1
ATOM 728 C C . LYS A 1 90 ? 5.994 -12.580 -20.790 1.00 77.12 90 LYS A C 1
ATOM 730 O O . LYS A 1 90 ? 7.047 -12.056 -21.135 1.00 77.12 90 LYS A O 1
ATOM 735 N N . ASN A 1 91 ? 5.927 -13.483 -19.805 1.00 82.38 91 ASN A N 1
ATOM 736 C CA . ASN A 1 91 ? 7.042 -13.984 -18.973 1.00 82.38 91 ASN A CA 1
ATOM 737 C C . ASN A 1 91 ? 7.585 -13.037 -17.884 1.00 82.38 91 ASN A C 1
ATOM 739 O O . ASN A 1 91 ? 8.536 -13.389 -17.190 1.00 82.38 91 ASN A O 1
ATOM 743 N N . SER A 1 92 ? 6.989 -11.863 -17.689 1.00 83.81 92 SER A N 1
ATOM 744 C CA . SER A 1 92 ? 7.251 -11.013 -16.528 1.00 83.81 92 SER A CA 1
ATOM 745 C C . SER A 1 92 ? 6.267 -11.327 -15.407 1.00 83.81 92 SER A C 1
ATOM 747 O O . SER A 1 92 ? 5.076 -11.509 -15.664 1.00 83.81 92 SER A O 1
ATOM 749 N N . ARG A 1 93 ? 6.761 -11.358 -14.167 1.00 88.94 93 ARG A N 1
ATOM 750 C CA . ARG A 1 93 ? 5.954 -11.517 -12.956 1.00 88.94 93 ARG A CA 1
ATOM 751 C C . ARG A 1 93 ? 6.252 -10.378 -11.996 1.00 88.94 93 ARG A C 1
ATOM 753 O O . ARG A 1 93 ? 7.402 -10.174 -11.604 1.00 88.94 93 ARG A O 1
ATOM 760 N N . THR A 1 94 ? 5.229 -9.612 -11.640 1.00 91.38 94 THR A N 1
ATOM 761 C CA . THR A 1 94 ? 5.375 -8.427 -10.788 1.00 91.38 94 THR A CA 1
ATOM 762 C C . THR A 1 94 ? 4.258 -8.347 -9.755 1.00 91.38 94 THR A C 1
ATOM 764 O O . THR A 1 94 ? 3.152 -8.833 -9.983 1.00 91.38 94 THR A O 1
ATOM 767 N N . ALA A 1 95 ? 4.559 -7.745 -8.606 1.00 92.62 95 ALA A N 1
ATOM 768 C CA . ALA A 1 95 ? 3.595 -7.466 -7.547 1.00 92.62 95 ALA A CA 1
ATOM 769 C C . ALA A 1 95 ? 3.426 -5.947 -7.410 1.00 92.62 95 ALA A C 1
ATOM 771 O O . ALA A 1 95 ? 4.069 -5.300 -6.579 1.00 92.62 95 ALA A O 1
ATOM 772 N N . ILE A 1 96 ? 2.637 -5.370 -8.317 1.00 93.94 96 ILE A N 1
ATOM 773 C CA . ILE A 1 96 ? 2.436 -3.914 -8.435 1.00 93.94 96 ILE A CA 1
ATOM 774 C C . ILE A 1 96 ? 1.072 -3.457 -7.928 1.00 93.94 96 ILE A C 1
ATOM 776 O O . ILE A 1 96 ? 0.954 -2.346 -7.405 1.00 93.94 96 ILE A O 1
ATOM 780 N N . ASP A 1 97 ? 0.087 -4.344 -7.979 1.00 93.31 97 ASP A N 1
ATOM 781 C CA . ASP A 1 97 ? -1.172 -4.205 -7.268 1.00 93.31 97 ASP A CA 1
ATOM 782 C C . ASP A 1 97 ? -0.965 -4.655 -5.818 1.00 93.31 97 ASP A C 1
ATOM 784 O O . ASP A 1 97 ? -0.537 -5.786 -5.576 1.00 93.31 97 ASP A O 1
ATOM 788 N N . ASN A 1 98 ? -1.209 -3.767 -4.853 1.00 94.00 98 ASN A N 1
ATOM 789 C CA . ASN A 1 98 ? -0.921 -4.021 -3.441 1.00 94.00 98 ASN A CA 1
ATOM 790 C C . ASN A 1 98 ? -2.102 -3.656 -2.539 1.00 94.00 98 ASN A C 1
ATOM 792 O O . ASN A 1 98 ? -2.874 -2.748 -2.843 1.00 94.00 98 ASN A O 1
ATOM 796 N N . ILE A 1 99 ? -2.206 -4.352 -1.404 1.00 95.56 99 ILE A N 1
ATOM 797 C CA . ILE A 1 99 ? -3.174 -4.079 -0.338 1.00 95.56 99 ILE A CA 1
ATOM 798 C C . ILE A 1 99 ? -2.415 -3.941 0.983 1.00 95.56 99 ILE A C 1
ATOM 800 O O . ILE A 1 99 ? -1.710 -4.864 1.403 1.00 95.56 99 ILE A O 1
ATOM 804 N N . PHE A 1 100 ? -2.597 -2.801 1.643 1.00 96.88 100 PHE A N 1
ATOM 805 C CA . PHE A 1 100 ? -2.032 -2.469 2.943 1.00 96.88 100 PHE A CA 1
ATOM 806 C C . PHE A 1 100 ? -3.134 -2.271 3.982 1.00 96.88 100 PHE A C 1
ATOM 808 O O . PHE A 1 100 ? -4.184 -1.699 3.681 1.00 96.88 100 PHE A O 1
ATOM 815 N N . THR A 1 101 ? -2.902 -2.702 5.220 1.00 97.38 101 THR A N 1
ATOM 816 C CA . THR A 1 101 ? -3.868 -2.508 6.307 1.00 97.38 101 THR A CA 1
ATOM 817 C C . THR A 1 101 ? -3.214 -2.425 7.681 1.00 97.38 101 THR A C 1
ATOM 819 O O . THR A 1 101 ? -2.162 -3.013 7.922 1.00 97.38 101 THR A O 1
ATOM 822 N N . ASN A 1 102 ? -3.862 -1.709 8.596 1.00 96.81 102 ASN A N 1
ATOM 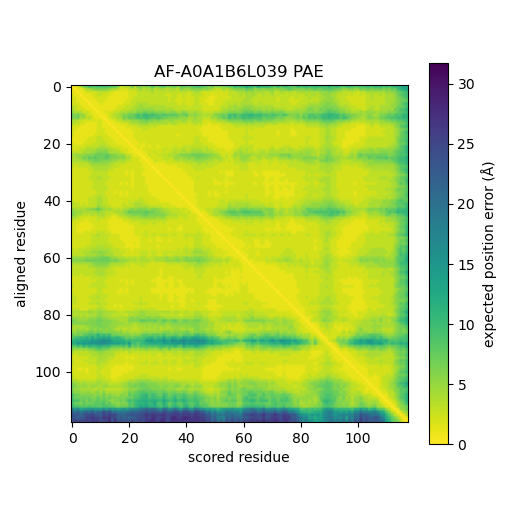823 C CA . ASN A 1 102 ? -3.530 -1.671 10.021 1.00 96.81 102 ASN A CA 1
ATOM 824 C C . ASN A 1 102 ? -4.529 -2.477 10.878 1.00 96.81 102 ASN A C 1
ATOM 826 O O . ASN A 1 102 ? -4.459 -2.436 12.103 1.00 96.81 102 ASN A O 1
ATOM 830 N N . ILE A 1 103 ? -5.459 -3.219 10.261 1.00 95.25 103 ILE A N 1
ATOM 831 C CA . ILE A 1 103 ? -6.413 -4.064 10.991 1.00 95.25 103 ILE A CA 1
ATOM 832 C C . ILE A 1 103 ? -5.642 -5.216 11.654 1.00 95.25 103 ILE A C 1
ATOM 834 O O . ILE A 1 103 ? -4.887 -5.882 10.944 1.00 95.25 103 ILE A O 1
ATOM 838 N N . PRO A 1 104 ? -5.800 -5.490 12.961 1.00 92.00 104 PRO A N 1
ATOM 839 C CA . PRO A 1 104 ? -5.046 -6.542 13.646 1.00 92.00 104 PRO A CA 1
ATOM 840 C C . PRO A 1 104 ? -5.193 -7.926 13.001 1.00 92.00 104 PRO A C 1
ATOM 842 O O . PRO A 1 104 ? -6.276 -8.291 12.554 1.00 92.00 104 PRO A O 1
ATOM 845 N N . GLU A 1 105 ? -4.123 -8.726 12.992 1.00 88.62 105 GLU A N 1
ATOM 846 C CA . GLU A 1 105 ? -4.115 -10.059 12.357 1.00 88.62 105 GLU A CA 1
ATOM 847 C C . GLU A 1 105 ? -5.139 -11.025 12.953 1.00 88.62 105 GLU A C 1
ATOM 849 O O . GLU A 1 105 ? -5.749 -11.794 12.229 1.00 88.62 105 GLU A O 1
ATOM 854 N N . HIS A 1 106 ? -5.421 -10.940 14.252 1.00 90.38 106 HIS A N 1
ATOM 855 C CA . HIS A 1 106 ? -6.454 -11.776 14.870 1.00 90.38 106 HIS A CA 1
ATOM 856 C C . HIS A 1 106 ? -7.887 -11.415 14.424 1.00 90.38 106 HIS A C 1
ATOM 858 O O . HIS A 1 106 ? -8.819 -12.159 14.714 1.00 90.38 106 HIS A O 1
ATOM 864 N N . MET A 1 107 ? -8.085 -10.272 13.754 1.00 90.38 107 MET A N 1
ATOM 865 C CA . MET A 1 107 ? -9.391 -9.832 13.251 1.00 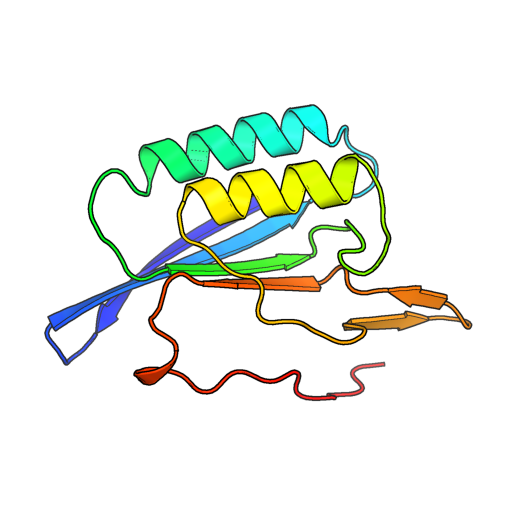90.38 107 MET A CA 1
ATOM 866 C C . MET A 1 107 ? -9.614 -10.158 11.772 1.00 90.38 107 MET A C 1
ATOM 868 O O . MET A 1 107 ? -10.746 -10.039 11.301 1.00 90.38 107 MET A O 1
ATOM 872 N N . ILE A 1 108 ? -8.565 -10.510 11.024 1.00 89.19 108 ILE A N 1
ATOM 873 C CA . ILE A 1 108 ? -8.642 -10.733 9.577 1.00 89.19 108 ILE A CA 1
ATOM 874 C C . ILE A 1 108 ? -7.821 -11.945 9.151 1.00 89.19 108 ILE A C 1
ATOM 876 O O . ILE A 1 108 ? -6.729 -12.182 9.645 1.00 89.19 108 ILE A O 1
ATOM 880 N N . SER A 1 109 ? -8.314 -12.670 8.152 1.00 85.19 109 SER A N 1
ATOM 881 C CA . SER A 1 109 ? -7.491 -13.584 7.364 1.00 85.19 109 SER A CA 1
ATOM 882 C C . SER A 1 109 ? -7.230 -12.930 6.011 1.00 85.19 109 SER A C 1
ATOM 884 O O . SER A 1 109 ? -8.164 -12.439 5.375 1.00 85.19 109 SER A O 1
ATOM 886 N N . SER A 1 110 ? -5.968 -12.875 5.590 1.00 80.50 110 SER A N 1
ATOM 887 C CA . SER A 1 110 ? -5.566 -12.317 4.299 1.00 80.50 110 SER A CA 1
ATOM 888 C C . SER A 1 110 ? -4.761 -13.335 3.506 1.00 80.50 110 SER A C 1
ATOM 890 O O . SER A 1 110 ? -3.889 -14.004 4.055 1.00 80.50 110 SER A O 1
ATOM 892 N N . GLY A 1 111 ? -5.019 -13.406 2.207 1.00 75.38 111 GLY A N 1
ATOM 893 C CA . GLY A 1 111 ? -4.263 -14.210 1.259 1.00 75.38 111 GLY A CA 1
ATOM 894 C C . GLY A 1 111 ? -4.497 -13.694 -0.153 1.00 75.38 111 GLY A C 1
ATOM 895 O O . GLY A 1 111 ? -5.484 -13.002 -0.415 1.00 75.38 111 GLY A O 1
ATOM 896 N N . VAL A 1 112 ? -3.583 -14.013 -1.066 1.00 75.31 112 VAL A N 1
ATOM 897 C CA . VAL A 1 112 ? -3.762 -13.662 -2.475 1.00 75.31 112 VAL A CA 1
ATOM 898 C C . VAL A 1 112 ? -4.685 -14.689 -3.110 1.00 75.31 112 VAL A C 1
ATOM 900 O O . VAL A 1 112 ? -4.357 -15.871 -3.195 1.00 75.31 112 VAL A O 1
ATOM 903 N N . VAL A 1 113 ? -5.852 -14.233 -3.557 1.00 76.25 113 VAL A N 1
ATOM 904 C CA . VAL A 1 113 ? -6.735 -15.053 -4.381 1.00 76.25 113 VAL A CA 1
ATOM 905 C C . VAL A 1 113 ? -6.154 -15.047 -5.787 1.00 76.25 113 VAL A C 1
ATOM 907 O O . VAL A 1 113 ? -6.181 -14.021 -6.463 1.00 76.25 113 VAL A O 1
ATOM 910 N N . ALA A 1 114 ? -5.604 -16.184 -6.216 1.00 64.69 114 ALA A N 1
ATOM 911 C CA . ALA A 1 114 ? -5.137 -16.380 -7.582 1.00 64.69 114 ALA A CA 1
ATOM 912 C C . ALA A 1 114 ? -6.344 -16.420 -8.533 1.00 64.69 114 ALA A C 1
ATOM 914 O O . ALA A 1 114 ? -6.829 -17.481 -8.915 1.00 64.69 114 ALA A O 1
ATOM 915 N N . ALA A 1 115 ? -6.868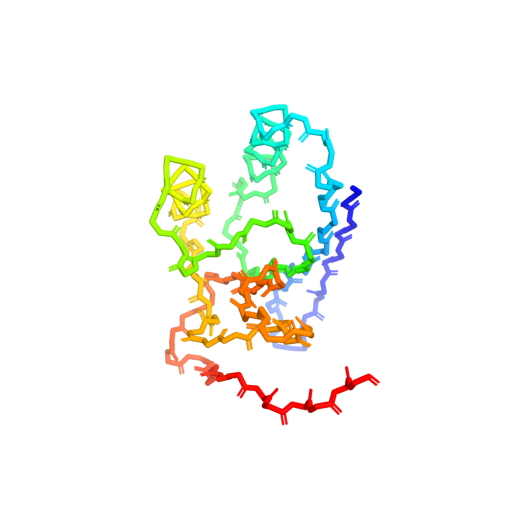 -15.249 -8.881 1.00 54.44 115 ALA A N 1
ATOM 916 C CA . ALA A 1 115 ? -7.800 -15.092 -9.978 1.00 54.44 115 ALA A CA 1
ATOM 917 C C . ALA A 1 115 ? -6.968 -14.725 -11.206 1.00 54.44 115 ALA A C 1
ATOM 919 O O . ALA A 1 115 ? -6.495 -13.597 -11.328 1.00 54.44 115 ALA A O 1
ATOM 920 N N . ALA A 1 116 ? -6.750 -15.694 -12.093 1.00 41.56 116 ALA A N 1
ATOM 921 C CA . ALA A 1 116 ? -6.229 -15.431 -13.426 1.00 41.56 116 ALA A CA 1
ATOM 922 C C . ALA A 1 116 ? -7.274 -14.612 -14.200 1.00 41.56 116 ALA A C 1
ATOM 924 O O . ALA A 1 116 ? -8.081 -15.157 -14.945 1.00 41.56 116 ALA A O 1
ATOM 925 N N . LEU A 1 117 ? -7.312 -13.301 -13.973 1.00 44.00 117 LEU A N 1
ATOM 926 C CA . LEU A 1 117 ? -7.945 -12.369 -14.894 1.00 44.00 117 LEU A CA 1
ATOM 927 C C . LEU A 1 117 ? -6.857 -11.962 -15.885 1.00 44.00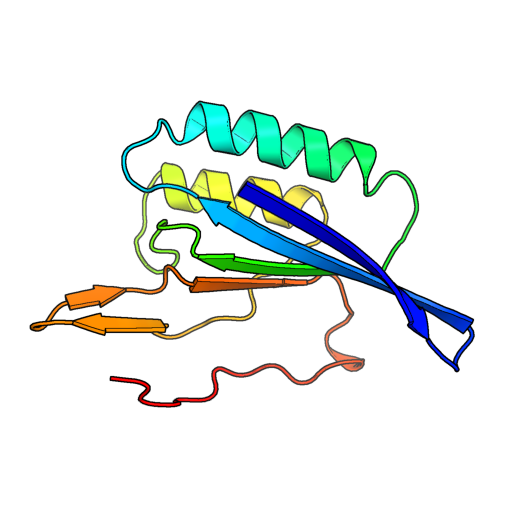 117 LEU A C 1
ATOM 929 O O . LEU A 1 117 ? -6.183 -10.948 -15.717 1.00 44.00 117 LEU A O 1
ATOM 933 N N . SER A 1 118 ? -6.621 -12.870 -16.835 1.00 42.47 118 SER A N 1
ATOM 934 C CA . SER A 1 118 ? -5.853 -12.627 -18.057 1.00 42.47 118 SER A CA 1
ATOM 935 C C . SER A 1 118 ? -6.547 -11.598 -18.936 1.00 42.47 118 SER A C 1
ATOM 937 O O . SER A 1 118 ? -7.777 -11.766 -19.114 1.00 42.47 118 SER A O 1
#

Foldseek 3Di:
DKDKDWDQDPVRAIEIEMEDDDDLPDDLVVVLVVVLVVLVVVLPDDHKYKYWYFQNDFCPDDDPSNVSVQVSCVVSQKDKQEDFFPDDDPNDTGNRTTMIINPDPVVDDGDDDPDPPD

Secondary structure (DSSP, 8-state):
-EEEEEEE-TTS-EEEEEEEE--TTS-HHHHHHHHHHHHHHHTSS--EEEEEEE----TTS--HHHHHHHHHHHHTT-EE---S-SEEETTEEE--EEEEE-S-GGG-----------

Mean predicted aligned error: 4.23 Å

Nearest PDB structures (foldseek):
  3teb-assembly1_A  TM=7.118E-01  e=2.588E-05  Leptotrichia buccalis C-1013-b
  3teb-assembly2_B  TM=6.769E-01  e=1.743E-05  Leptotrichia buccalis C-1013-b
  3mpr-assembly1_B  TM=6.799E-01  e=4.706E-04  Bacteroides thetaiotaomicron
  9fjy-assembly1_F  TM=6.577E-01  e=6.989E-04  Bos taurus
  6xu8-assembly1_AH  TM=3.687E-01  e=5.839E+00  Drosophila melanogaster

Sequence (118 aa):
QLAAAKFRLRCGNSLLVVSVYRIPLYNCDIFFDCLSHFLDVTFRKPINAVIVGDFNINILKESFTTTRFVNIMSSFGLRHTISTYTREFKNSRTAIDNIFTNIPEHMISSGVVAAALS